Protein AF-A0A5C6NQI6-F1 (afdb_monomer_lite)

Organism: NCBI:txid433684

Foldseek 3Di:
DPPPVVVVLVQWDQCPVADPDDGDTGNADNVNNVVVVVVVVVVVVVVVVVVVVVVVVVCVVVVVVVVVVVVVVVVVVVVD

Secondary structure (DSSP, 8-state):
--SSHHHHHTT-EE-TT-SSSPSSEES--HHHHHHHHHHHHHHHHHHHHHHHHHHHHHHHHHHHHHHHHHHHHHHHHHH-

Sequence (80 aa):
METQQADYQALCSPGEHLRFCPQGYTCCTLEMEENLNQQSKLDFENLVENSSQSMRTTFVTRHKKFDGKLKSFLFIVLHL

InterPro domains:
  IPR001863 Glypican [PF01153] (14-74)
  IPR001863 Glypican [PTHR10822] (12-73)

Structure (mmCIF, N/CA/C/O backbone):
data_AF-A0A5C6NQI6-F1
#
_entry.id   AF-A0A5C6NQI6-F1
#
loop_
_atom_site.group_PDB
_atom_site.id
_atom_site.type_symbol
_atom_site.label_atom_id
_atom_site.label_alt_id
_atom_site.label_comp_id
_atom_site.label_asym_id
_atom_site.label_entity_id
_atom_site.label_seq_id
_atom_site.pdbx_PDB_ins_code
_atom_site.Cartn_x
_atom_site.Cartn_y
_atom_site.Cartn_z
_atom_site.occupancy
_atom_site.B_iso_or_equiv
_atom_site.auth_seq_id
_ato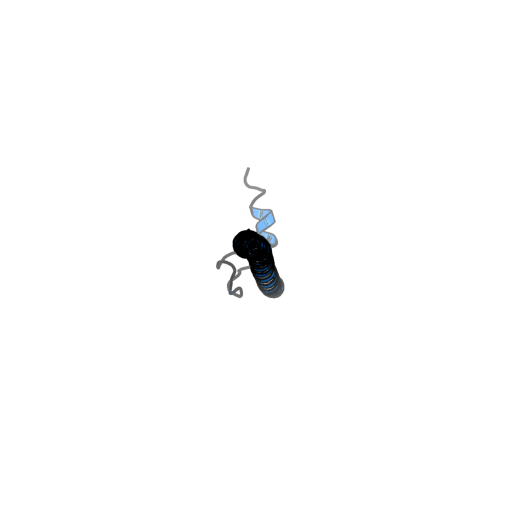m_site.auth_comp_id
_atom_site.auth_asym_id
_atom_site.auth_atom_id
_atom_site.pdbx_PDB_model_num
ATOM 1 N N . MET A 1 1 ? 30.865 15.251 -21.964 1.00 42.66 1 MET A N 1
ATOM 2 C CA . MET A 1 1 ? 30.025 14.713 -20.867 1.00 42.66 1 MET A CA 1
ATOM 3 C C . MET A 1 1 ? 29.020 13.707 -21.442 1.00 42.66 1 MET A C 1
ATOM 5 O O . MET A 1 1 ? 27.835 13.812 -21.177 1.00 42.66 1 MET A O 1
ATOM 9 N N . GLU A 1 2 ? 29.477 12.757 -22.265 1.00 50.38 2 GLU A N 1
ATOM 10 C CA . GLU A 1 2 ? 28.597 11.889 -23.082 1.00 50.38 2 GLU A CA 1
ATOM 11 C C . GLU A 1 2 ? 28.814 10.391 -22.807 1.00 50.38 2 GLU A C 1
ATOM 13 O O . GLU A 1 2 ? 28.093 9.545 -23.319 1.00 50.38 2 GLU A O 1
ATOM 18 N N . THR A 1 3 ? 29.783 10.041 -21.959 1.00 50.44 3 THR A N 1
ATOM 19 C CA . THR A 1 3 ? 30.208 8.653 -21.726 1.00 50.44 3 THR A CA 1
ATOM 20 C C . THR A 1 3 ? 29.417 7.922 -20.641 1.00 50.44 3 THR A C 1
ATOM 22 O O . THR A 1 3 ? 29.580 6.719 -20.494 1.00 50.44 3 THR A O 1
ATOM 25 N N . GLN A 1 4 ? 28.547 8.606 -19.891 1.00 51.94 4 GLN A N 1
ATOM 26 C CA . GLN A 1 4 ? 27.847 8.021 -18.734 1.00 51.94 4 GLN A CA 1
ATOM 27 C C . GLN A 1 4 ? 26.442 7.489 -19.070 1.00 51.94 4 GLN A C 1
ATOM 29 O O . GLN A 1 4 ? 25.915 6.645 -18.354 1.00 51.94 4 GLN A O 1
ATOM 34 N N . GLN A 1 5 ? 25.856 7.936 -20.186 1.00 51.03 5 GLN A N 1
ATOM 35 C CA . GLN A 1 5 ? 24.527 7.508 -20.641 1.00 51.03 5 GLN A CA 1
ATOM 36 C C . GLN A 1 5 ? 24.566 6.142 -21.354 1.00 51.03 5 GLN A C 1
ATOM 38 O O . GLN A 1 5 ? 23.627 5.361 -21.253 1.00 51.03 5 GLN A O 1
ATOM 43 N N . ALA A 1 6 ? 25.660 5.842 -22.064 1.00 52.97 6 ALA A N 1
ATOM 44 C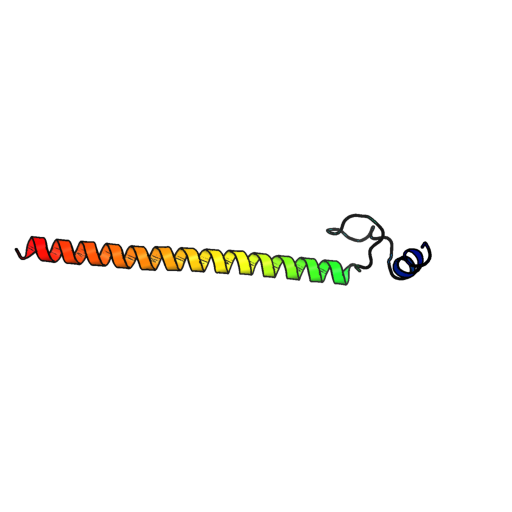 CA . ALA A 1 6 ? 25.791 4.620 -22.859 1.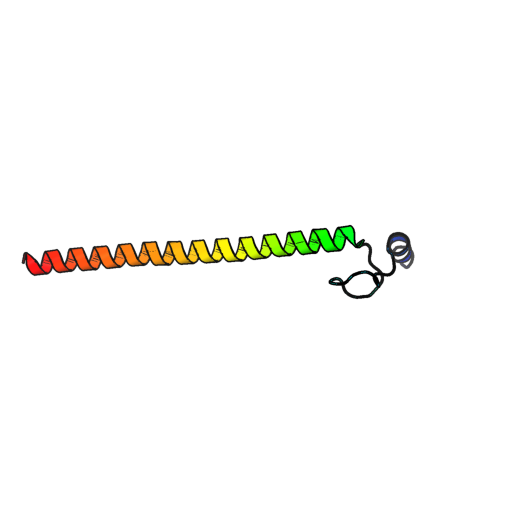00 52.97 6 ALA A CA 1
ATOM 45 C C . ALA A 1 6 ? 26.010 3.353 -22.007 1.00 52.97 6 ALA A C 1
ATOM 47 O O . ALA A 1 6 ? 25.629 2.265 -22.430 1.00 52.97 6 ALA A O 1
ATOM 48 N N . ASP A 1 7 ? 26.575 3.494 -20.805 1.00 53.91 7 ASP A N 1
ATOM 49 C CA . ASP A 1 7 ? 26.911 2.368 -19.921 1.00 53.91 7 ASP A CA 1
ATOM 50 C C . ASP A 1 7 ? 25.669 1.792 -19.208 1.00 53.91 7 ASP A C 1
ATOM 52 O O . ASP A 1 7 ? 25.526 0.585 -19.040 1.00 53.91 7 ASP A O 1
ATOM 56 N N . TYR A 1 8 ? 24.687 2.643 -18.882 1.00 50.72 8 TYR A N 1
ATOM 57 C CA . TYR A 1 8 ? 23.430 2.210 -18.256 1.00 50.72 8 TYR A CA 1
ATOM 58 C C . TYR A 1 8 ? 22.521 1.433 -19.224 1.00 50.72 8 TYR A C 1
ATOM 60 O O . TYR A 1 8 ? 21.762 0.554 -18.822 1.00 50.72 8 TYR A O 1
ATOM 68 N N . GLN A 1 9 ? 22.621 1.724 -20.524 1.00 55.31 9 GLN A N 1
ATOM 69 C CA . GLN A 1 9 ? 21.794 1.105 -21.559 1.00 55.31 9 GLN A CA 1
ATOM 70 C C . GLN A 1 9 ? 22.219 -0.336 -21.884 1.00 55.31 9 GLN A C 1
ATOM 72 O O . GLN A 1 9 ? 21.404 -1.111 -22.374 1.00 55.31 9 GLN A O 1
ATOM 77 N N . ALA A 1 10 ? 23.464 -0.718 -21.571 1.00 62.25 10 ALA A N 1
ATOM 78 C CA . ALA A 1 10 ? 23.970 -2.079 -21.763 1.00 62.25 10 ALA A CA 1
ATOM 79 C C . ALA A 1 10 ? 23.317 -3.115 -20.824 1.00 62.25 10 ALA A C 1
ATOM 81 O O . ALA A 1 10 ? 23.408 -4.314 -21.078 1.00 62.25 10 ALA A O 1
ATOM 82 N N . LEU A 1 11 ? 22.650 -2.664 -19.756 1.00 72.44 11 LEU A N 1
ATOM 83 C CA . LEU A 1 11 ? 22.029 -3.523 -18.745 1.00 72.44 11 LEU A CA 1
ATOM 84 C C . LEU A 1 11 ? 20.518 -3.735 -18.964 1.00 72.44 11 LEU A C 1
ATOM 86 O O . LEU A 1 11 ? 19.915 -4.585 -18.314 1.00 72.44 11 LEU A O 1
ATOM 90 N N . CYS A 1 12 ? 19.894 -2.959 -19.853 1.00 84.00 12 CYS A N 1
ATOM 91 C CA . CYS A 1 12 ? 18.439 -2.848 -19.958 1.00 84.00 12 CYS A CA 1
ATOM 92 C C . CYS A 1 12 ? 17.957 -3.329 -21.337 1.00 84.00 12 CYS A C 1
ATOM 94 O O . CYS A 1 12 ? 18.643 -3.173 -22.345 1.00 84.00 12 CYS A O 1
ATOM 96 N N . SER A 1 13 ? 16.775 -3.943 -21.387 1.00 82.94 13 SER A N 1
ATOM 97 C CA . SER A 1 13 ? 16.241 -4.629 -22.573 1.00 82.94 13 SER A CA 1
ATOM 98 C C . SER A 1 13 ? 14.956 -3.966 -23.084 1.00 82.94 13 SER A C 1
ATOM 100 O O . SER A 1 13 ? 14.327 -3.206 -22.342 1.00 82.94 13 SER A O 1
ATOM 102 N N . PRO A 1 14 ? 14.548 -4.200 -24.346 1.00 86.81 14 PRO A N 1
ATOM 103 C CA . PRO A 1 14 ? 13.246 -3.755 -24.829 1.00 86.81 14 PRO A CA 1
ATOM 104 C C . PRO A 1 14 ? 12.102 -4.353 -23.995 1.00 86.81 14 PRO A C 1
ATOM 106 O O . PRO A 1 14 ? 11.961 -5.569 -23.863 1.00 86.81 14 PRO A O 1
ATOM 109 N N . GLY A 1 15 ? 11.267 -3.478 -23.443 1.00 87.31 15 GLY A N 1
ATOM 110 C CA . GLY A 1 15 ? 10.173 -3.807 -22.533 1.00 87.31 15 GLY A CA 1
ATOM 111 C C . GLY A 1 15 ? 8.862 -4.209 -23.197 1.00 87.31 15 GLY A C 1
ATOM 112 O O . GLY A 1 15 ? 7.851 -4.192 -22.514 1.00 87.31 15 GLY A O 1
ATOM 113 N N . GLU A 1 16 ? 8.848 -4.579 -24.482 1.00 86.31 16 GLU A N 1
ATOM 114 C CA . GLU A 1 16 ? 7.617 -4.937 -25.225 1.00 86.31 16 GLU A CA 1
ATOM 115 C C . GLU A 1 16 ? 6.795 -6.061 -24.564 1.00 86.31 16 GLU A C 1
ATOM 117 O O . GLU A 1 16 ? 5.599 -6.205 -24.809 1.00 86.31 16 GLU A O 1
ATOM 122 N N . HIS A 1 17 ? 7.444 -6.860 -23.716 1.00 84.00 17 HIS A N 1
ATOM 123 C CA . HIS A 1 17 ? 6.851 -7.955 -22.956 1.00 84.00 17 HIS A CA 1
ATOM 124 C C . HIS A 1 17 ? 6.150 -7.512 -21.658 1.00 84.00 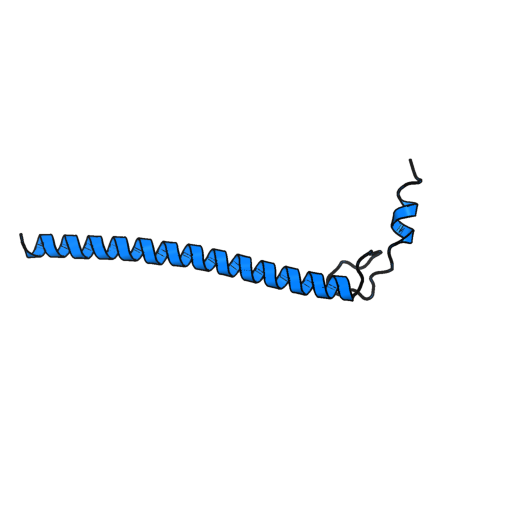17 HIS A C 1
ATOM 126 O O . HIS A 1 17 ? 5.438 -8.314 -21.053 1.00 84.00 17 HIS A O 1
ATOM 132 N N . LEU A 1 18 ? 6.354 -6.266 -21.226 1.00 88.62 18 LEU A N 1
ATOM 133 C CA . LEU A 1 18 ? 5.802 -5.708 -19.995 1.00 88.62 18 LEU A CA 1
ATOM 134 C C . LEU A 1 18 ? 4.404 -5.131 -20.229 1.00 88.62 18 LEU A C 1
ATOM 136 O O . LEU A 1 18 ? 4.115 -4.564 -21.285 1.00 88.62 18 LEU A O 1
ATOM 140 N N . ARG A 1 19 ? 3.510 -5.289 -19.248 1.00 89.31 19 ARG A N 1
ATOM 141 C CA . ARG A 1 19 ? 2.086 -4.918 -19.382 1.00 89.31 19 ARG A CA 1
ATOM 142 C C . ARG A 1 19 ? 1.690 -3.672 -18.601 1.00 89.31 19 ARG A C 1
ATOM 144 O O . ARG A 1 19 ? 0.684 -3.054 -18.950 1.00 89.31 19 ARG A O 1
ATOM 151 N N . PHE A 1 20 ? 2.432 -3.328 -17.555 1.00 89.62 20 PHE A N 1
ATOM 152 C CA . PHE A 1 20 ? 2.123 -2.226 -16.644 1.00 89.62 20 PHE A CA 1
ATOM 153 C C . PHE A 1 20 ? 3.121 -1.079 -16.795 1.00 89.62 20 PHE A C 1
ATOM 155 O O . PHE A 1 20 ? 2.730 0.089 -16.827 1.00 89.62 20 PHE A O 1
ATOM 162 N N . CYS A 1 21 ? 4.406 -1.400 -16.915 1.00 88.75 21 CYS A N 1
ATOM 163 C CA . CYS A 1 21 ? 5.456 -0.451 -17.218 1.00 88.75 21 CYS A CA 1
ATOM 164 C C . CYS A 1 21 ? 5.257 0.147 -18.625 1.00 88.75 21 CYS A C 1
ATOM 166 O O . CYS A 1 21 ? 4.797 -0.540 -19.541 1.00 88.75 21 CYS A O 1
ATOM 168 N N . PRO A 1 22 ? 5.617 1.426 -18.832 1.00 87.00 22 PRO A N 1
ATOM 169 C CA . PRO A 1 22 ? 5.601 2.034 -20.156 1.00 87.00 22 PRO A CA 1
ATOM 170 C C . PRO A 1 22 ? 6.485 1.269 -21.146 1.00 87.00 22 PRO A C 1
ATOM 172 O O . PRO A 1 22 ? 7.573 0.812 -20.797 1.00 87.00 22 PRO A O 1
ATOM 175 N N . GLN A 1 23 ? 6.040 1.195 -22.399 1.00 85.06 23 GLN A N 1
ATOM 176 C CA . GLN A 1 23 ? 6.787 0.536 -23.468 1.00 85.06 23 GLN A CA 1
ATOM 177 C C . GLN A 1 23 ? 8.056 1.333 -23.811 1.00 85.06 23 GLN A C 1
ATOM 179 O O . GLN A 1 23 ? 7.982 2.523 -24.123 1.00 85.06 23 GLN A O 1
ATOM 184 N N . GLY A 1 24 ? 9.222 0.687 -23.741 1.00 85.50 24 GLY A N 1
ATOM 185 C CA . GLY A 1 24 ? 10.530 1.309 -23.961 1.00 85.50 24 GLY A CA 1
ATOM 186 C C . GLY A 1 24 ? 11.686 0.439 -23.464 1.00 85.50 24 GLY A C 1
ATOM 187 O O . GLY A 1 24 ? 11.477 -0.701 -23.055 1.00 85.50 24 GLY A O 1
ATOM 188 N N . TYR A 1 25 ? 12.915 0.964 -23.494 1.00 86.81 25 TYR A N 1
ATOM 189 C CA . TYR A 1 25 ? 14.038 0.299 -22.824 1.00 86.81 25 TYR A CA 1
ATOM 190 C C . TYR A 1 25 ? 13.813 0.316 -21.315 1.00 86.81 25 TYR A C 1
ATOM 192 O O . TYR A 1 25 ? 13.573 1.368 -20.723 1.00 86.81 25 TYR A O 1
ATOM 200 N N . THR A 1 26 ? 13.897 -0.857 -20.703 1.00 90.00 26 THR A N 1
ATOM 201 C CA . THR A 1 26 ? 13.602 -1.068 -19.290 1.00 90.00 26 THR A CA 1
ATOM 202 C C . THR A 1 26 ? 14.587 -2.054 -18.687 1.00 90.00 26 THR A C 1
ATOM 204 O O . THR A 1 26 ? 15.063 -2.984 -19.338 1.00 90.00 26 THR A O 1
ATOM 207 N N . CYS A 1 27 ? 14.901 -1.843 -17.418 1.00 90.38 27 CYS A N 1
ATOM 208 C CA . CYS A 1 27 ? 15.719 -2.759 -16.629 1.00 90.38 27 CYS A CA 1
ATOM 209 C C . CYS A 1 27 ? 14.834 -3.694 -15.784 1.00 90.38 27 CYS A C 1
ATOM 211 O O . CYS A 1 27 ? 15.337 -4.475 -14.983 1.00 90.38 27 CYS A O 1
ATOM 213 N N . CYS A 1 28 ? 13.510 -3.587 -15.940 1.00 89.62 28 CYS A N 1
ATOM 214 C CA . CYS A 1 28 ? 12.536 -4.455 -15.302 1.00 89.62 28 CYS A CA 1
ATOM 215 C C . CYS A 1 28 ? 12.335 -5.705 -16.166 1.00 89.62 28 CYS A C 1
ATOM 217 O O . CYS A 1 28 ? 12.069 -5.594 -17.362 1.00 89.62 28 CYS A O 1
ATOM 219 N N . THR A 1 29 ? 12.474 -6.886 -15.568 1.00 89.69 29 THR A N 1
ATOM 220 C CA . THR A 1 29 ? 12.064 -8.150 -16.193 1.00 89.69 29 THR A CA 1
ATOM 221 C C . THR A 1 29 ? 10.578 -8.402 -15.939 1.00 89.69 29 THR A C 1
ATOM 223 O O . THR A 1 29 ? 9.998 -7.799 -15.037 1.00 89.69 29 THR A O 1
ATOM 226 N N . LEU A 1 30 ? 9.963 -9.334 -16.675 1.00 90.06 30 LEU A N 1
ATOM 227 C CA . LEU A 1 30 ? 8.577 -9.749 -16.417 1.00 90.06 30 LEU A CA 1
ATOM 228 C C . LEU A 1 30 ? 8.357 -10.164 -14.954 1.00 90.06 30 LEU A C 1
ATOM 230 O O . LEU A 1 30 ? 7.423 -9.699 -14.316 1.00 90.06 30 LEU A O 1
ATOM 234 N N . GLU A 1 31 ? 9.253 -10.991 -14.409 1.00 92.88 31 GLU A N 1
ATOM 235 C CA . GLU A 1 31 ? 9.183 -11.439 -13.013 1.00 92.88 31 GLU A CA 1
ATOM 236 C C . GLU A 1 31 ? 9.283 -10.257 -12.035 1.00 92.88 31 GLU A C 1
ATOM 238 O O . GLU A 1 31 ? 8.557 -10.201 -11.043 1.00 92.88 31 GLU A O 1
ATOM 243 N N . MET A 1 32 ? 10.157 -9.281 -12.309 1.00 93.81 32 MET A N 1
ATOM 244 C CA . MET A 1 32 ? 10.234 -8.065 -11.496 1.00 93.81 32 MET A CA 1
ATOM 245 C C . MET A 1 32 ? 8.940 -7.252 -11.584 1.00 93.81 32 MET A C 1
ATOM 247 O O . MET A 1 32 ? 8.450 -6.798 -10.553 1.00 93.81 32 MET A O 1
ATOM 251 N N . GLU A 1 33 ? 8.372 -7.081 -12.779 1.00 94.94 33 GLU A N 1
ATOM 252 C CA . GLU A 1 33 ? 7.128 -6.335 -12.983 1.00 94.94 33 GLU A CA 1
ATOM 253 C C . GLU A 1 33 ? 5.950 -7.003 -12.266 1.00 94.94 33 GLU A C 1
ATOM 255 O O . GLU A 1 33 ? 5.201 -6.327 -11.562 1.00 94.94 33 GLU A O 1
ATOM 260 N N . GLU A 1 34 ? 5.803 -8.322 -12.392 1.00 94.81 34 GLU A N 1
ATOM 261 C CA . GLU A 1 34 ? 4.749 -9.084 -11.720 1.00 94.81 34 GLU A CA 1
ATOM 262 C C . GLU A 1 34 ? 4.859 -8.962 -10.196 1.00 94.81 34 GLU A C 1
ATOM 264 O O . GLU A 1 34 ? 3.866 -8.653 -9.527 1.00 94.81 34 GLU A O 1
ATOM 269 N N . ASN A 1 35 ? 6.071 -9.107 -9.652 1.00 96.81 35 ASN A N 1
ATOM 270 C CA . ASN A 1 35 ? 6.329 -8.952 -8.223 1.00 96.81 35 ASN A CA 1
ATOM 271 C C . ASN A 1 35 ? 6.037 -7.525 -7.735 1.00 96.81 35 ASN A C 1
ATOM 273 O O . ASN A 1 35 ? 5.363 -7.346 -6.721 1.00 96.81 35 ASN A O 1
ATOM 277 N N . LEU A 1 36 ? 6.496 -6.498 -8.457 1.00 96.56 36 LEU A N 1
ATOM 278 C CA . LEU A 1 36 ? 6.245 -5.095 -8.108 1.00 96.56 36 LEU A CA 1
ATOM 279 C C . LEU A 1 36 ? 4.758 -4.736 -8.211 1.00 96.56 36 LEU A C 1
ATOM 281 O O . LEU A 1 36 ? 4.234 -3.996 -7.374 1.00 96.56 36 LEU A O 1
ATOM 285 N N . ASN A 1 37 ? 4.052 -5.279 -9.200 1.00 95.81 37 ASN A N 1
ATOM 286 C CA . ASN A 1 37 ? 2.615 -5.094 -9.353 1.00 95.81 37 ASN A CA 1
ATOM 287 C C . ASN A 1 37 ? 1.841 -5.741 -8.191 1.00 95.81 37 ASN A C 1
ATOM 289 O O . ASN A 1 37 ? 0.963 -5.114 -7.601 1.00 95.81 37 ASN A O 1
ATOM 293 N N . GLN A 1 38 ? 2.199 -6.968 -7.801 1.00 97.56 38 GLN A N 1
ATOM 294 C CA . GLN A 1 38 ? 1.590 -7.620 -6.641 1.00 97.56 38 GLN A CA 1
ATOM 295 C C . GLN A 1 38 ? 1.899 -6.868 -5.339 1.00 97.56 38 GLN A C 1
ATOM 297 O O . GLN A 1 38 ? 0.997 -6.656 -4.527 1.00 97.56 38 GLN A O 1
ATOM 302 N N . GLN A 1 39 ? 3.147 -6.436 -5.155 1.00 98.31 39 GLN A N 1
ATOM 303 C CA . GLN A 1 39 ? 3.574 -5.703 -3.966 1.00 98.31 39 GLN A CA 1
ATOM 304 C C . GLN A 1 39 ? 2.830 -4.370 -3.838 1.00 98.31 39 GLN A C 1
ATOM 306 O O . GLN A 1 39 ? 2.210 -4.105 -2.811 1.00 98.31 39 GLN A O 1
ATOM 311 N N . SER A 1 40 ? 2.816 -3.564 -4.901 1.00 97.56 40 SER A N 1
ATOM 312 C CA . SER A 1 40 ? 2.131 -2.266 -4.904 1.00 97.56 40 SER A CA 1
ATOM 313 C C . SER A 1 40 ? 0.624 -2.391 -4.673 1.00 97.56 40 SER A C 1
ATOM 315 O O . SER A 1 40 ? 0.045 -1.563 -3.968 1.00 97.56 40 SER A O 1
ATOM 317 N N . LYS A 1 41 ? -0.010 -3.450 -5.196 1.00 97.69 41 LYS A N 1
ATOM 318 C CA . LYS A 1 41 ? -1.412 -3.762 -4.906 1.00 97.69 41 LYS A CA 1
ATOM 319 C C . LYS A 1 41 ? -1.635 -4.004 -3.411 1.00 97.69 41 LYS A C 1
ATOM 321 O O . LYS A 1 41 ? -2.516 -3.377 -2.829 1.00 97.69 41 LYS A O 1
ATOM 326 N N . LEU A 1 42 ? -0.842 -4.884 -2.797 1.00 98.62 42 LEU A N 1
ATOM 327 C CA . LEU A 1 42 ? -0.966 -5.203 -1.371 1.00 98.62 42 LEU A CA 1
ATOM 328 C C . LEU A 1 42 ? -0.694 -3.977 -0.493 1.00 98.62 42 LEU A C 1
ATOM 330 O O . LEU A 1 42 ? -1.423 -3.729 0.466 1.00 98.62 42 LEU A O 1
ATOM 334 N N . ASP A 1 43 ? 0.319 -3.183 -0.832 1.00 98.50 43 ASP A N 1
ATOM 335 C CA . ASP A 1 43 ? 0.643 -1.957 -0.104 1.00 98.50 43 ASP A CA 1
ATOM 336 C C . ASP A 1 43 ? -0.510 -0.954 -0.170 1.00 98.50 43 ASP A C 1
ATOM 338 O O . ASP A 1 43 ? -0.903 -0.388 0.853 1.00 98.50 43 ASP A O 1
ATOM 342 N N . PHE A 1 44 ? -1.109 -0.774 -1.348 1.00 98.50 44 PHE A N 1
ATOM 343 C CA . PHE A 1 44 ? -2.270 0.092 -1.5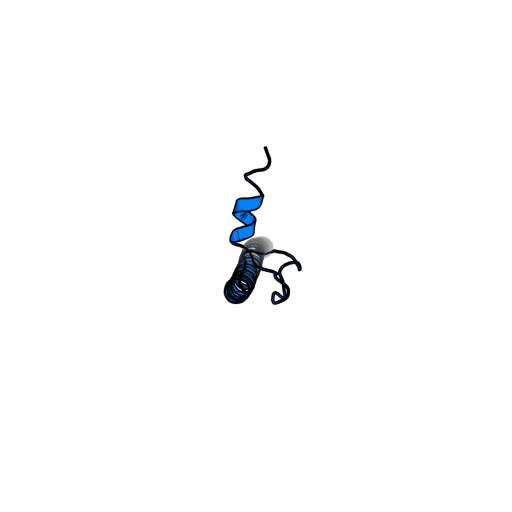10 1.00 98.50 44 PHE A CA 1
ATOM 344 C C . PHE A 1 44 ? -3.482 -0.405 -0.710 1.00 98.50 44 PHE A C 1
ATOM 346 O O . PHE A 1 44 ? -4.100 0.379 0.013 1.00 98.50 44 PHE A O 1
ATOM 353 N N . GLU A 1 45 ? -3.804 -1.698 -0.791 1.00 98.69 45 GLU A N 1
ATOM 354 C CA . GLU A 1 45 ? -4.897 -2.311 -0.026 1.00 98.69 45 GLU A CA 1
ATOM 355 C C . GLU A 1 45 ? -4.699 -2.111 1.485 1.00 98.69 45 GLU A C 1
ATOM 357 O O . GLU A 1 45 ? -5.619 -1.671 2.179 1.00 98.69 45 GLU A O 1
ATOM 362 N N . ASN A 1 46 ? -3.479 -2.322 1.985 1.00 98.56 46 ASN A N 1
ATOM 363 C CA . ASN A 1 46 ? -3.132 -2.098 3.388 1.00 98.56 46 ASN A CA 1
ATOM 364 C C . ASN A 1 46 ? -3.268 -0.625 3.799 1.00 98.56 46 ASN A C 1
ATOM 366 O O . ASN A 1 46 ? -3.767 -0.327 4.887 1.00 98.56 46 ASN A O 1
ATOM 370 N N . LEU A 1 47 ? -2.840 0.316 2.953 1.00 98.62 47 LEU A N 1
ATOM 371 C CA . LEU A 1 47 ? -2.989 1.749 3.222 1.00 98.62 47 LEU A CA 1
ATOM 372 C C . LEU A 1 47 ? -4.464 2.152 3.329 1.00 98.62 47 LEU A C 1
ATOM 374 O O . LEU A 1 47 ? -4.841 2.882 4.253 1.00 98.62 47 LEU A O 1
ATOM 378 N N . VAL A 1 48 ? -5.302 1.661 2.413 1.00 98.69 48 VAL A N 1
ATOM 379 C CA . VAL A 1 48 ? -6.746 1.924 2.418 1.00 98.69 48 VAL A CA 1
ATOM 380 C C . VAL A 1 48 ? -7.401 1.327 3.661 1.00 98.69 48 VAL A C 1
ATOM 382 O O . VAL A 1 48 ? -8.151 2.029 4.345 1.00 98.69 48 VAL A O 1
ATOM 385 N N . GLU A 1 49 ? -7.087 0.077 3.998 1.00 98.56 49 GLU A N 1
ATOM 386 C CA . GLU A 1 49 ? -7.640 -0.599 5.173 1.00 98.56 49 GLU A CA 1
ATOM 387 C C . GLU A 1 49 ? -7.253 0.126 6.468 1.00 98.56 49 GLU A C 1
ATOM 389 O O . GLU A 1 49 ? -8.116 0.453 7.283 1.00 98.56 49 GLU A O 1
ATOM 394 N N . ASN A 1 50 ? -5.977 0.482 6.632 1.00 98.44 50 ASN A N 1
ATOM 395 C CA . ASN A 1 50 ? -5.502 1.205 7.812 1.00 98.44 50 ASN A CA 1
ATOM 396 C C . ASN A 1 50 ? -6.176 2.578 7.963 1.00 98.44 50 ASN A C 1
ATOM 398 O O . ASN A 1 50 ? -6.588 2.961 9.064 1.00 98.44 50 ASN A O 1
ATOM 402 N N . SER A 1 51 ? -6.331 3.315 6.859 1.00 98.38 51 SER A N 1
ATOM 403 C CA . SER A 1 51 ? -7.038 4.599 6.850 1.00 98.38 51 SER A CA 1
ATOM 404 C C . SER A 1 51 ? -8.510 4.428 7.247 1.00 98.38 51 SER A C 1
ATOM 406 O O . SER A 1 51 ? -9.004 5.114 8.149 1.00 98.38 51 SER A O 1
ATOM 408 N N . SER A 1 52 ? -9.188 3.443 6.652 1.00 98.50 52 SER A N 1
ATOM 409 C CA . SER A 1 52 ? -10.577 3.086 6.954 1.00 98.50 52 SER A CA 1
ATOM 410 C C . SER A 1 52 ? -10.765 2.715 8.427 1.00 98.50 52 SER A C 1
ATOM 412 O O . SER A 1 52 ? -11.645 3.258 9.105 1.00 98.50 52 SER A O 1
ATOM 414 N N . GLN A 1 53 ? -9.900 1.859 8.975 1.00 98.56 53 GLN A N 1
ATOM 415 C CA . GLN A 1 53 ? -9.954 1.465 10.381 1.00 98.56 53 GLN A CA 1
ATOM 416 C C . GLN A 1 53 ? -9.722 2.644 11.326 1.00 98.56 53 GLN A C 1
ATOM 418 O O . GLN A 1 53 ? -10.422 2.765 12.337 1.00 98.56 53 GLN A O 1
ATOM 423 N N . SER A 1 54 ? -8.788 3.539 10.999 1.00 98.38 54 SER A N 1
ATOM 424 C CA . SER A 1 54 ? -8.529 4.750 11.783 1.00 98.38 54 SER A CA 1
ATOM 425 C C . SER A 1 54 ? -9.752 5.676 11.817 1.00 98.38 54 SER A C 1
ATOM 427 O O . SER A 1 54 ? -10.206 6.098 12.892 1.00 98.38 54 SER A O 1
ATOM 429 N N . MET A 1 55 ? -10.367 5.920 10.654 1.00 98.56 55 MET A N 1
ATOM 430 C CA . MET A 1 55 ? -11.604 6.696 10.549 1.00 98.56 55 MET A CA 1
ATOM 431 C C . MET A 1 55 ? -12.739 6.037 11.335 1.00 98.56 55 MET A C 1
ATOM 433 O O . MET A 1 55 ? -13.367 6.681 12.179 1.00 98.56 55 MET A O 1
ATOM 437 N N . ARG A 1 56 ? -12.968 4.737 11.126 1.00 98.50 56 ARG A N 1
ATOM 438 C CA . ARG A 1 56 ? -14.005 3.966 11.822 1.00 98.50 56 ARG A CA 1
ATOM 439 C C . ARG A 1 56 ? -13.825 4.022 13.336 1.00 98.50 56 ARG A C 1
ATOM 441 O O . ARG A 1 56 ? -14.786 4.289 14.055 1.00 98.50 56 ARG A O 1
ATOM 448 N N . THR A 1 57 ? -12.605 3.820 13.825 1.00 98.50 57 THR A N 1
ATOM 449 C CA . THR A 1 57 ? -12.281 3.882 15.258 1.00 98.50 57 THR A CA 1
ATOM 450 C C . THR A 1 57 ? -12.581 5.262 15.827 1.00 98.50 57 THR A C 1
ATOM 452 O O . THR A 1 57 ? -13.184 5.376 16.900 1.00 98.50 57 THR A O 1
ATOM 455 N N . THR A 1 58 ? -12.235 6.315 15.086 1.00 98.19 58 THR A N 1
ATOM 456 C CA . THR A 1 58 ? -12.550 7.694 15.462 1.00 98.19 58 THR A CA 1
ATOM 457 C C . THR A 1 58 ? -14.058 7.900 15.566 1.00 98.19 58 THR A C 1
ATOM 459 O O . THR A 1 58 ? -14.537 8.321 16.621 1.00 98.19 58 THR A O 1
ATOM 462 N N . PHE A 1 59 ? -14.824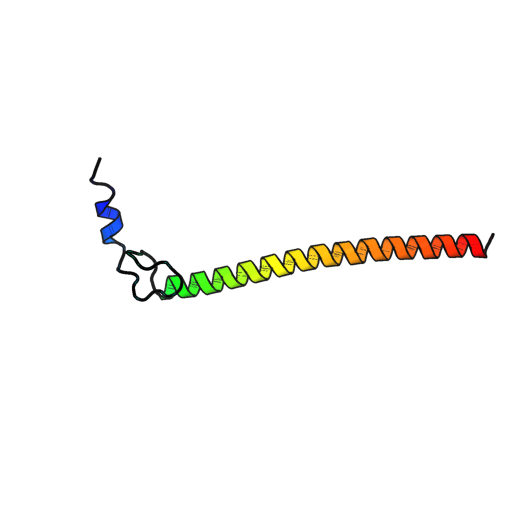 7.548 14.531 1.00 98.44 59 PHE A N 1
ATOM 463 C CA . PHE A 1 59 ? -16.281 7.689 14.537 1.00 98.44 59 PHE A CA 1
ATOM 464 C C . PHE A 1 59 ? -16.932 6.915 15.682 1.00 98.44 59 PHE A C 1
ATOM 466 O O . PHE A 1 59 ? -17.695 7.497 16.451 1.00 98.44 59 PHE A O 1
ATOM 473 N N . VAL A 1 60 ? -16.581 5.640 15.862 1.00 98.25 60 VAL A N 1
ATOM 474 C CA . VAL A 1 60 ? -17.130 4.797 16.935 1.00 98.25 60 VAL A CA 1
ATOM 475 C C . VAL A 1 60 ? -16.827 5.392 18.309 1.00 98.25 60 VAL A C 1
ATOM 477 O O . VAL A 1 60 ? -17.718 5.484 19.154 1.00 98.25 60 VAL A O 1
ATOM 480 N N . THR A 1 61 ? -15.591 5.834 18.543 1.00 98.31 61 THR A N 1
ATOM 481 C CA . THR A 1 61 ? -15.178 6.395 19.837 1.00 98.31 61 THR A CA 1
ATOM 482 C C . THR A 1 61 ? -15.900 7.707 20.136 1.00 98.31 61 THR A C 1
ATOM 484 O O . THR A 1 61 ? -16.427 7.903 21.235 1.00 98.31 61 THR A O 1
ATOM 487 N N . ARG A 1 62 ? -15.959 8.614 19.155 1.00 97.31 62 ARG A N 1
ATOM 488 C CA . ARG A 1 62 ? -16.623 9.916 19.304 1.00 97.31 62 ARG A CA 1
ATOM 489 C C . ARG A 1 62 ? -18.132 9.748 19.483 1.00 97.31 62 ARG A C 1
ATOM 491 O O . ARG A 1 62 ? -18.695 10.384 20.372 1.00 97.31 62 ARG A O 1
ATOM 498 N N . HIS A 1 63 ? -18.753 8.850 18.719 1.00 98.00 63 HIS A N 1
ATOM 499 C CA . HIS A 1 63 ? -20.171 8.521 18.838 1.00 98.00 63 HIS A CA 1
ATOM 500 C C . HIS A 1 63 ? -20.506 7.956 20.223 1.00 98.00 63 HIS A C 1
ATOM 502 O O . HIS A 1 63 ? -21.395 8.477 20.890 1.00 98.00 63 HIS A O 1
ATOM 508 N N . LYS A 1 64 ? -19.753 6.958 20.714 1.00 97.88 64 LYS A N 1
ATOM 509 C CA . LYS A 1 64 ? -19.946 6.401 22.068 1.00 97.88 64 LYS A CA 1
ATOM 510 C C . LYS A 1 64 ? -19.842 7.471 23.156 1.00 97.88 64 LYS A C 1
ATOM 512 O O . LYS A 1 64 ? -20.645 7.488 24.084 1.00 97.88 64 LYS A O 1
ATOM 517 N N . LYS A 1 65 ? -18.875 8.389 23.039 1.00 97.19 65 LYS A N 1
ATOM 518 C CA . LYS A 1 65 ? -18.724 9.505 23.984 1.00 97.19 65 LYS A CA 1
ATOM 519 C C . LYS A 1 65 ? -19.932 10.443 23.960 1.00 97.19 65 LYS A C 1
ATOM 521 O O . LYS A 1 65 ? -20.351 10.909 25.016 1.00 97.19 65 LYS A O 1
ATOM 526 N N . PHE A 1 66 ? -20.465 10.745 22.780 1.00 97.19 66 PHE A N 1
ATOM 527 C CA . PHE A 1 66 ? -21.645 11.595 22.638 1.00 97.19 66 PHE A CA 1
ATOM 528 C C . PHE A 1 66 ? -22.905 10.922 23.197 1.00 97.19 66 PHE A C 1
ATOM 530 O O . PHE A 1 66 ? -23.584 11.516 24.029 1.00 97.19 66 PHE A O 1
ATOM 537 N N . ASP A 1 67 ? -23.151 9.665 22.832 1.00 97.75 67 ASP A N 1
ATOM 538 C CA . ASP A 1 67 ? -24.258 8.856 23.353 1.00 97.75 67 ASP A CA 1
ATOM 539 C C . ASP A 1 67 ? -24.228 8.767 24.891 1.00 97.75 67 ASP A C 1
ATOM 541 O O . ASP A 1 67 ? -25.232 9.009 25.558 1.00 97.75 67 ASP A O 1
ATOM 545 N N . GLY A 1 68 ? -23.049 8.538 25.481 1.00 96.94 68 GLY A N 1
ATOM 546 C CA . GLY A 1 68 ? -22.879 8.547 26.937 1.00 96.94 68 GLY A CA 1
ATOM 547 C C . GLY A 1 68 ? -23.225 9.893 27.587 1.00 96.94 68 GLY A C 1
ATOM 548 O O . GLY A 1 68 ? -23.869 9.921 28.636 1.00 96.94 68 GLY A O 1
ATOM 549 N N . LYS A 1 69 ? -22.855 11.017 26.957 1.00 95.75 69 LYS A N 1
ATOM 550 C CA . LYS A 1 69 ? -23.226 12.357 27.442 1.00 95.75 69 LYS A CA 1
ATOM 551 C C . LYS A 1 69 ? -24.732 12.591 27.383 1.00 95.75 69 LYS A C 1
ATOM 553 O O . LYS A 1 69 ? -25.285 13.122 28.340 1.00 95.75 69 LYS A O 1
ATOM 558 N N . LEU A 1 70 ? -25.388 12.187 26.296 1.00 96.69 70 LEU A N 1
ATOM 559 C CA . LEU A 1 70 ? -26.840 12.308 26.165 1.00 96.69 70 LEU A CA 1
ATOM 560 C C . LEU A 1 70 ? -27.575 11.470 27.214 1.00 96.69 70 LEU A C 1
ATOM 562 O O . LEU A 1 70 ? -28.493 11.970 27.857 1.00 96.69 70 LEU A O 1
ATOM 566 N N . LYS A 1 71 ? -27.136 10.228 27.443 1.00 96.19 71 LYS A N 1
ATOM 567 C CA . LYS A 1 71 ? -27.693 9.361 28.493 1.00 96.19 71 LYS A CA 1
ATOM 568 C C . LYS A 1 71 ? -27.532 9.971 29.882 1.00 96.19 71 LYS A C 1
ATOM 570 O O . LYS A 1 71 ? -28.484 9.982 30.654 1.00 96.19 71 LYS A O 1
ATOM 575 N N . SER A 1 72 ? -26.348 10.505 30.184 1.00 95.44 72 SER A N 1
ATOM 576 C CA . SER A 1 72 ? -26.085 11.195 31.451 1.00 95.44 72 SER A CA 1
ATOM 577 C C . SER A 1 72 ? -26.987 12.417 31.629 1.00 95.44 72 SER A C 1
ATOM 579 O O . SER A 1 72 ? -27.594 12.578 32.683 1.00 95.44 72 SER A O 1
ATOM 581 N N . PHE A 1 73 ? -27.132 13.237 30.587 1.00 96.25 73 PHE A N 1
ATOM 582 C CA . PHE A 1 73 ? -28.025 14.391 30.603 1.00 96.25 73 PHE A CA 1
ATOM 583 C C . PHE A 1 73 ? -29.486 13.988 30.843 1.00 96.25 73 PHE A C 1
ATOM 585 O O . PHE A 1 73 ? -30.141 14.559 31.709 1.00 96.25 73 PHE A O 1
ATOM 592 N N . LEU A 1 74 ? -29.983 12.972 30.133 1.00 96.50 74 LEU A N 1
ATOM 593 C CA . LEU A 1 74 ? -31.347 12.476 30.314 1.00 96.50 74 LEU A CA 1
ATOM 594 C C . LEU A 1 74 ? -31.578 11.958 31.739 1.00 96.50 74 LEU A C 1
ATOM 596 O O . LEU A 1 74 ? -32.612 12.245 32.330 1.00 96.50 74 LEU A O 1
ATOM 600 N N . PHE A 1 75 ? -30.608 11.238 32.310 1.00 96.12 75 PHE A N 1
ATOM 601 C CA . PHE A 1 75 ? -30.688 10.772 33.693 1.00 96.12 75 PHE A CA 1
ATOM 602 C C . PHE A 1 75 ? -30.813 11.934 34.683 1.00 96.12 75 PHE A C 1
ATOM 604 O O . PHE A 1 75 ? -31.618 11.852 35.604 1.00 96.12 75 PHE A O 1
ATOM 611 N N . ILE A 1 76 ? -30.048 13.011 34.482 1.00 95.81 76 ILE A N 1
ATOM 612 C CA . ILE A 1 76 ? -30.115 14.220 35.313 1.00 95.81 76 ILE A CA 1
ATOM 613 C C . ILE A 1 76 ? -31.502 14.859 35.203 1.00 95.81 76 ILE A C 1
ATOM 615 O O . ILE A 1 76 ? -32.123 15.115 36.222 1.00 95.81 76 ILE A O 1
ATOM 619 N N . VAL A 1 77 ? -32.015 15.060 33.987 1.00 95.25 77 VAL A N 1
ATOM 620 C CA . VAL A 1 77 ? -33.334 15.682 33.763 1.00 95.25 77 VAL A CA 1
ATOM 621 C C . VAL A 1 77 ? -34.484 14.854 34.345 1.00 95.25 77 VAL A C 1
ATOM 623 O O . VAL A 1 77 ? -35.475 15.427 34.770 1.00 95.25 77 VAL A O 1
ATOM 626 N N . LEU A 1 78 ? -34.371 13.524 34.366 1.00 94.88 78 LEU A N 1
ATOM 627 C CA . LEU A 1 78 ? -35.400 12.642 34.930 1.00 94.88 78 LEU A CA 1
ATOM 628 C C . LEU A 1 78 ? -35.376 12.556 36.464 1.00 94.88 78 LEU A C 1
ATOM 630 O O . LEU A 1 78 ? -36.376 12.153 37.050 1.00 94.88 78 LEU A O 1
ATOM 634 N N . HIS A 1 79 ? -34.241 12.865 37.099 1.00 90.56 79 HIS A N 1
ATOM 635 C CA . HIS A 1 79 ? -34.069 12.801 38.557 1.00 90.56 79 HIS A CA 1
ATOM 636 C C . HIS A 1 79 ? -33.955 14.183 39.226 1.00 90.56 79 HIS A C 1
ATOM 638 O O . HIS A 1 79 ? -33.736 14.241 40.438 1.00 90.56 79 HIS A O 1
ATOM 644 N N . LEU A 1 80 ? -34.080 15.271 38.459 1.00 80.94 80 LEU A N 1
ATOM 645 C CA . LEU A 1 80 ? -34.389 16.617 38.954 1.00 80.94 80 LEU A CA 1
ATOM 646 C C . LEU A 1 80 ? -35.905 16.824 38.973 1.00 80.94 80 LEU A C 1
ATOM 648 O O . LEU A 1 80 ? -36.371 17.491 39.922 1.00 80.94 80 LEU A O 1
#

Radius of gyration: 27.87 Å; chains: 1; bounding box: 66×28×64 Å

pLDDT: mean 88.69, std 14.84, range [42.66, 98.69]